Protein AF-A0A970F0L6-F1 (afdb_monomer)

Sequence (159 aa):
DEIRGKNEEEIIDYISQKIIDEYENKVKDIPEEIRNEFEKAIVLRVIDTHWMEHINTMSHLREGIHLRSYAQQNPLRAYTNEGFELFENLLRTIDREVTTYLLNAEIRQNIERKKVVENEITNESNDAIKKRPKKVQKVGRNEPCPCGSGKKYKHCCGR

Radius of gyration: 36.52 Å; Cα contacts (8 Å, |Δi|>4): 62; chains: 1; bounding box: 53×117×50 Å

Nearest PDB structures (foldseek):
  3iqy-assembly1_A-2  TM=8.476E-01  e=3.849E-04  Bacillus subtilis
  2fsi-assembly1_A  TM=8.750E-01  e=2.333E-03  Escherichia coli
  2fsf-assembly1_A  TM=8.750E-01  e=3.461E-03  Escherichia coli
  2fsh-assembly1_B  TM=8.240E-01  e=3.461E-03  Escherichia coli
  1nkt-assembly1_A  TM=8.002E-01  e=1.136E-01  Mycobacterium tuberculosis

Secondary structure (DSSP, 8-state):
-TTTT--HHHHHHHHHHHHHHHHHHHHTTS-HHHHHHHHHHHHHHHHHHHHHHHHHHHHHHHHHHGGGGGGT--HHHHHHHHHHHHHHHHHHHHHHHHHHHHHH-------S-----S-------------PPP------TTSBPTTS-SSBGGGTTT-

Solvent-accessible surface area (backbone atoms only — not comparable to full-atom values): 9854 Å² total; per-residue (Å²): 121,95,68,73,90,58,53,73,68,58,47,52,52,52,53,52,51,54,54,50,54,52,50,52,64,72,45,66,88,49,58,65,69,60,49,53,52,50,52,50,52,50,46,51,54,48,47,56,58,51,50,55,53,48,54,53,52,52,51,53,48,60,69,56,33,64,65,40,44,80,72,76,43,63,40,68,62,52,50,54,52,53,51,48,54,53,47,57,52,47,53,56,49,42,53,52,48,45,53,52,47,64,74,67,56,79,87,73,82,70,82,68,75,74,77,71,74,82,74,83,77,82,72,90,65,98,69,76,88,78,74,76,82,77,86,75,84,77,82,48,64,76,37,77,30,91,86,73,77,83,39,38,16,46,82,57,88,56,105

pLDDT: mean 81.61, std 17.21, range [36.25, 97.88]

Foldseek 3Di:
DVCPPDDPVRNVVV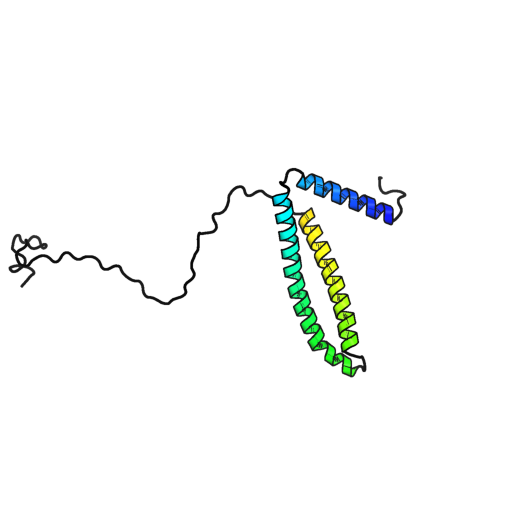VVVVLVVLLCVLCVVPPPVLVVVVLVVQLVVLCVVLVVVLVVVLVVLVVPLVVCVVVVDDSVVVSVVVNVVSVVVSVVSSVVSSSVCSSPDDPDPPVDPPPPPPDPPPPPDDDDDPDDDDPDDDQDQQHQPPVPPRHGCVVPVVD

Mean predicted aligned error: 15.87 Å

Structure (mmCIF, N/CA/C/O backbone):
data_AF-A0A970F0L6-F1
#
_entry.id   AF-A0A970F0L6-F1
#
loop_
_atom_site.group_PDB
_atom_site.id
_atom_site.type_symbol
_atom_site.label_atom_id
_atom_site.label_alt_id
_atom_site.label_comp_id
_atom_site.label_asym_id
_atom_site.label_entity_id
_atom_site.label_seq_id
_atom_site.pdbx_PDB_ins_code
_atom_site.Cartn_x
_atom_site.Cartn_y
_atom_site.Cartn_z
_atom_site.occupancy
_atom_site.B_iso_or_equiv
_atom_site.auth_seq_id
_atom_site.auth_comp_id
_atom_site.auth_asym_id
_atom_site.auth_atom_id
_atom_site.pdbx_PDB_model_num
ATOM 1 N N . ASP A 1 1 ? -18.880 23.589 5.715 1.00 62.06 1 ASP A N 1
ATOM 2 C CA . ASP A 1 1 ? -18.519 24.862 6.373 1.00 62.06 1 ASP A CA 1
ATOM 3 C C . ASP A 1 1 ? -17.197 24.823 7.137 1.00 62.06 1 ASP A C 1
ATOM 5 O O . ASP A 1 1 ? -16.475 25.805 7.075 1.00 62.06 1 ASP A O 1
ATOM 9 N N . GLU A 1 2 ? -16.804 23.695 7.738 1.00 68.12 2 GLU A N 1
ATOM 10 C CA . GLU A 1 2 ? -15.593 23.567 8.587 1.00 68.12 2 GLU A CA 1
ATOM 11 C C . GLU A 1 2 ? -14.224 23.685 7.874 1.00 68.12 2 GLU A C 1
ATOM 13 O O . GLU A 1 2 ? -13.190 23.781 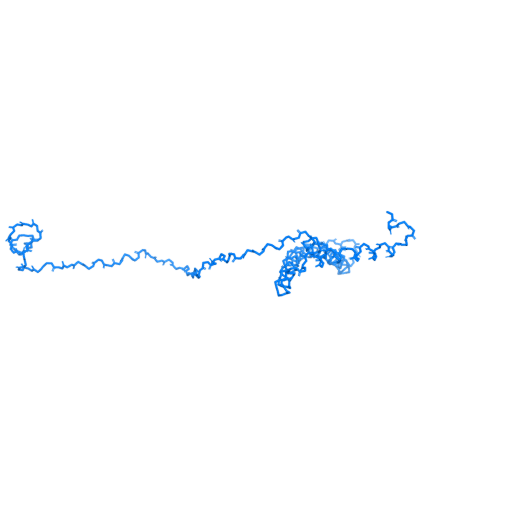8.530 1.00 68.12 2 GLU A O 1
ATOM 18 N N . ILE A 1 3 ? -14.204 23.693 6.538 1.00 73.00 3 ILE A N 1
ATOM 19 C CA . ILE A 1 3 ? -12.980 23.736 5.708 1.00 73.00 3 ILE A CA 1
ATOM 20 C C . ILE A 1 3 ? -12.753 25.145 5.118 1.00 73.00 3 ILE A C 1
ATOM 22 O O . ILE A 1 3 ? -11.704 25.445 4.553 1.00 73.00 3 ILE A O 1
ATOM 26 N N . ARG A 1 4 ? -13.733 26.053 5.235 1.00 71.06 4 ARG A N 1
ATOM 27 C CA . ARG A 1 4 ? -13.626 27.394 4.642 1.00 71.06 4 ARG A CA 1
ATOM 28 C C . ARG A 1 4 ? -12.601 28.238 5.402 1.00 71.06 4 ARG A C 1
ATOM 30 O O . ARG A 1 4 ? -12.779 28.492 6.586 1.00 71.06 4 ARG A O 1
ATOM 37 N N . GLY A 1 5 ? -11.583 28.718 4.687 1.00 78.94 5 GLY A N 1
ATOM 38 C CA . GLY A 1 5 ? -10.560 29.628 5.218 1.00 78.94 5 GLY A CA 1
ATOM 39 C C . GLY A 1 5 ? -9.312 28.950 5.784 1.00 78.94 5 GLY A C 1
ATOM 40 O O . GLY A 1 5 ? -8.466 29.654 6.322 1.00 78.94 5 GLY A O 1
ATOM 41 N N . LYS A 1 6 ? -9.195 27.623 5.658 1.00 84.75 6 LYS A N 1
ATOM 42 C CA . LYS A 1 6 ? -7.999 26.873 6.051 1.00 84.75 6 LYS A CA 1
ATOM 43 C C . LYS A 1 6 ? -6.957 26.840 4.932 1.00 84.75 6 LYS A C 1
ATOM 45 O O . LYS A 1 6 ? -7.317 26.788 3.754 1.00 84.75 6 LYS A O 1
ATOM 50 N N . ASN A 1 7 ? -5.684 26.839 5.312 1.00 88.19 7 ASN A N 1
ATOM 51 C CA . ASN A 1 7 ? -4.561 26.614 4.400 1.00 88.19 7 ASN A CA 1
ATOM 52 C C . ASN A 1 7 ? -4.449 25.130 4.012 1.00 88.19 7 ASN A C 1
ATOM 54 O O . ASN A 1 7 ? -5.033 24.271 4.664 1.00 88.19 7 ASN A O 1
ATOM 58 N N . GLU A 1 8 ? -3.687 24.812 2.962 1.00 87.62 8 GLU A N 1
ATOM 59 C CA . GLU A 1 8 ? -3.560 23.437 2.447 1.00 87.62 8 GLU A CA 1
ATOM 60 C C . GLU A 1 8 ? -3.116 22.432 3.525 1.00 87.62 8 GLU A C 1
ATOM 62 O O . GLU A 1 8 ? -3.763 21.401 3.702 1.00 87.62 8 GLU A O 1
ATOM 67 N N . GLU A 1 9 ? -2.095 22.776 4.314 1.00 88.88 9 GLU A N 1
ATOM 68 C CA . GLU A 1 9 ? -1.617 21.953 5.437 1.00 88.88 9 GLU A CA 1
ATOM 69 C C . GLU A 1 9 ? -2.714 21.736 6.495 1.00 88.88 9 GLU A C 1
ATOM 71 O O . GLU A 1 9 ? -2.976 20.612 6.916 1.00 88.88 9 GLU A O 1
ATOM 76 N N . GLU A 1 10 ? -3.450 22.791 6.849 1.00 89.44 10 GLU A N 1
ATOM 77 C CA . GLU A 1 10 ? -4.527 22.728 7.846 1.00 89.44 10 GLU A CA 1
ATOM 78 C C . GLU A 1 10 ? -5.733 21.901 7.371 1.00 89.44 10 GLU A C 1
ATOM 80 O O . GLU A 1 10 ? -6.489 21.360 8.186 1.00 89.44 10 GLU A O 1
ATOM 85 N N . ILE A 1 11 ? -5.951 21.826 6.053 1.00 90.25 11 ILE A N 1
ATOM 86 C CA . ILE A 1 11 ? -6.975 20.972 5.446 1.00 90.25 11 ILE A CA 1
ATOM 87 C C . ILE A 1 11 ? -6.542 19.506 5.531 1.00 90.25 11 ILE A C 1
ATOM 89 O O . ILE A 1 11 ? -7.357 18.666 5.919 1.00 90.25 11 ILE A O 1
ATOM 93 N N . ILE A 1 12 ? -5.280 19.204 5.201 1.00 90.19 12 ILE A N 1
ATOM 94 C CA . ILE A 1 12 ? -4.719 17.847 5.281 1.00 90.19 12 ILE A CA 1
ATOM 95 C C . ILE A 1 12 ? -4.788 17.330 6.717 1.00 90.19 12 ILE A C 1
ATOM 97 O O . ILE A 1 12 ? -5.288 16.224 6.938 1.00 90.19 12 ILE A O 1
ATOM 101 N N . ASP A 1 13 ? -4.368 18.136 7.691 1.00 90.75 13 ASP A N 1
ATOM 102 C CA . ASP A 1 13 ? -4.394 17.757 9.105 1.00 90.75 13 ASP A CA 1
ATOM 103 C C . ASP A 1 13 ? -5.820 17.503 9.593 1.00 90.75 13 ASP A C 1
ATOM 105 O O . ASP A 1 13 ? -6.095 16.489 10.234 1.00 90.75 13 ASP A O 1
ATOM 109 N N . TYR A 1 14 ? -6.756 18.385 9.236 1.00 91.75 14 TYR A N 1
ATOM 110 C CA . TYR A 1 14 ? -8.156 18.239 9.626 1.00 91.75 14 TYR A CA 1
ATOM 111 C C . TYR A 1 14 ? -8.792 16.963 9.052 1.00 91.75 14 TYR A C 1
ATOM 113 O O . TYR A 1 14 ? -9.494 16.246 9.767 1.00 91.75 14 TYR A O 1
ATOM 121 N N . ILE A 1 15 ? -8.549 16.655 7.772 1.00 91.62 15 ILE A N 1
ATOM 122 C CA . ILE A 1 15 ? -9.062 15.425 7.153 1.00 91.62 15 ILE A CA 1
ATOM 123 C C . ILE A 1 15 ? -8.403 14.197 7.792 1.00 91.62 15 ILE A C 1
ATOM 125 O O . ILE A 1 15 ? -9.100 13.237 8.114 1.00 91.62 15 ILE A O 1
ATOM 129 N N . SER A 1 16 ? -7.087 14.239 8.012 1.00 91.00 16 SER A N 1
ATOM 130 C CA . SER A 1 16 ? -6.335 13.132 8.611 1.00 91.00 16 SER A CA 1
ATOM 131 C C . SER A 1 16 ? -6.834 12.807 10.016 1.00 91.00 16 SER A C 1
ATOM 133 O O . SER A 1 16 ? -7.094 11.644 10.314 1.00 91.00 16 SER A O 1
ATOM 135 N N . GLN A 1 17 ? -7.056 13.826 10.851 1.00 93.62 17 GLN A N 1
ATOM 136 C CA . GLN A 1 17 ? -7.630 13.651 12.187 1.00 93.62 17 GLN A CA 1
ATOM 137 C C . GLN A 1 17 ? -9.009 12.998 12.127 1.00 93.62 17 GLN A C 1
ATOM 139 O O . GLN A 1 17 ? -9.253 12.013 12.813 1.00 93.62 17 GLN A O 1
ATOM 144 N N . LYS A 1 18 ? -9.884 13.472 11.236 1.00 93.12 18 LYS A N 1
ATOM 145 C CA . LYS A 1 18 ? -11.231 12.914 11.097 1.00 93.12 18 LYS A CA 1
ATOM 146 C C . LYS A 1 18 ? -11.226 11.436 10.688 1.00 93.12 18 LYS A C 1
ATOM 148 O O . LYS A 1 18 ? -12.058 10.672 11.167 1.00 93.12 18 LYS A O 1
ATOM 153 N N . ILE A 1 19 ? -10.295 11.038 9.819 1.00 91.94 19 ILE A N 1
ATOM 154 C CA . ILE A 1 19 ? -10.118 9.638 9.402 1.00 91.94 19 ILE A CA 1
ATOM 155 C C . ILE A 1 19 ? -9.616 8.781 10.571 1.00 91.94 19 ILE A C 1
ATOM 157 O O . ILE A 1 19 ? -10.103 7.666 10.761 1.00 91.94 19 ILE A O 1
ATOM 161 N N . ILE A 1 20 ? -8.664 9.291 11.358 1.00 91.75 20 ILE A N 1
ATOM 162 C CA . ILE A 1 20 ? -8.153 8.601 12.551 1.00 91.75 20 ILE A CA 1
ATOM 163 C C . ILE A 1 20 ? -9.284 8.402 13.561 1.00 91.75 20 ILE A C 1
ATOM 165 O O . ILE A 1 20 ? -9.507 7.275 13.998 1.00 91.75 20 ILE A O 1
ATOM 169 N N . ASP A 1 21 ? -10.056 9.450 13.851 1.00 92.88 21 ASP A N 1
ATOM 170 C CA . ASP A 1 21 ? -11.195 9.382 14.767 1.00 92.88 21 ASP A CA 1
ATOM 171 C C . ASP A 1 21 ? -12.236 8.348 14.300 1.00 92.88 21 ASP A C 1
ATOM 173 O O . ASP A 1 21 ? -12.779 7.582 15.098 1.00 92.88 21 ASP A O 1
ATOM 177 N N . GLU A 1 22 ? -12.533 8.296 12.998 1.00 91.00 22 GLU A N 1
ATOM 178 C CA . GLU A 1 22 ? -13.456 7.309 12.426 1.00 91.00 22 GLU A CA 1
ATOM 179 C C . GLU A 1 22 ? -12.932 5.873 12.595 1.00 91.00 22 GLU A C 1
ATOM 181 O O . GLU A 1 22 ? -13.685 4.978 12.995 1.00 91.00 22 GLU A O 1
ATOM 186 N N . TYR A 1 23 ? -11.635 5.655 12.363 1.00 89.81 23 TYR A N 1
ATOM 187 C CA . TYR A 1 23 ? -10.996 4.357 12.565 1.00 89.81 23 TYR A CA 1
ATOM 188 C C . TYR A 1 23 ? -10.981 3.938 14.042 1.00 89.81 23 TYR A C 1
ATOM 190 O O . TYR A 1 23 ? -11.351 2.809 14.366 1.00 89.81 23 TYR A O 1
ATOM 198 N N . GLU A 1 24 ? -10.626 4.840 14.959 1.00 90.50 24 GLU A N 1
ATOM 199 C CA . GLU A 1 24 ? -10.630 4.562 16.398 1.00 90.50 24 GLU A CA 1
ATOM 200 C C . GLU A 1 24 ? -12.028 4.188 16.898 1.00 90.50 24 GLU A C 1
ATOM 202 O O . GLU A 1 24 ? -12.191 3.207 17.628 1.00 90.50 24 GLU A O 1
ATOM 207 N N . ASN A 1 25 ? -13.058 4.908 16.448 1.00 90.25 25 ASN A N 1
ATOM 208 C CA . ASN A 1 25 ? -14.444 4.595 16.786 1.00 90.25 25 ASN A CA 1
ATOM 209 C C . ASN A 1 25 ? -14.870 3.216 16.269 1.00 90.25 25 ASN A C 1
ATOM 211 O O . ASN A 1 25 ? -15.554 2.479 16.979 1.00 90.25 25 ASN A O 1
ATOM 215 N N . LYS A 1 26 ? -14.436 2.841 15.062 1.00 86.25 26 LYS A N 1
ATOM 216 C CA . LYS A 1 26 ? -14.726 1.536 14.454 1.00 86.25 26 LYS A CA 1
ATOM 217 C C . LYS A 1 26 ? -14.099 0.369 15.219 1.00 86.25 26 LYS A C 1
ATOM 219 O O . LYS A 1 26 ? -14.655 -0.727 15.235 1.00 86.25 26 LYS A O 1
ATOM 224 N N . VAL A 1 27 ? -12.942 0.593 15.836 1.00 88.19 27 VAL A N 1
ATOM 225 C CA . VAL A 1 27 ? -12.152 -0.458 16.490 1.00 88.19 27 VAL A CA 1
ATOM 226 C C . VAL A 1 27 ? -12.333 -0.471 18.015 1.00 88.19 27 VAL A C 1
ATOM 228 O O . VAL A 1 27 ? -11.884 -1.398 18.683 1.00 88.19 27 VAL A O 1
AT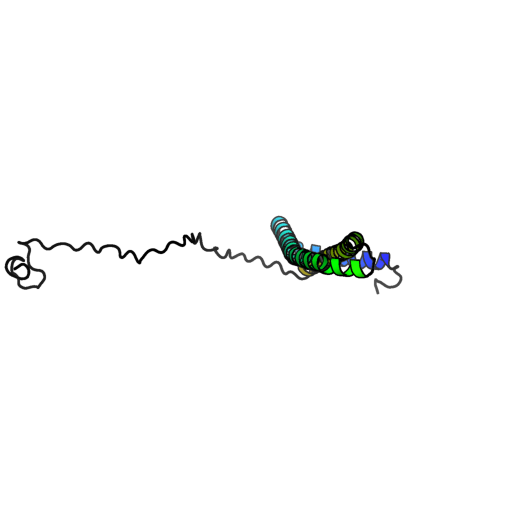OM 231 N N . LYS A 1 28 ?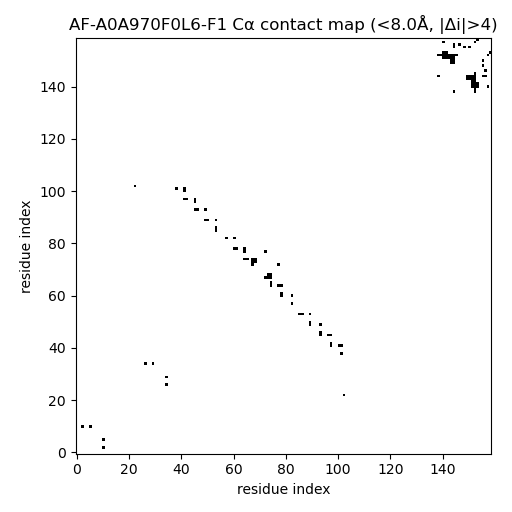 -13.060 0.499 18.578 1.00 89.06 28 LYS A N 1
ATOM 232 C CA . LYS A 1 28 ? -13.286 0.663 20.022 1.00 89.06 28 LYS A CA 1
ATOM 233 C C . LYS A 1 28 ? -13.799 -0.591 20.743 1.00 89.06 28 LYS A C 1
ATOM 235 O O . LYS A 1 28 ? -13.396 -0.844 21.875 1.00 89.06 28 LYS A O 1
ATOM 240 N N . ASP A 1 29 ? -14.660 -1.370 20.092 1.00 87.81 29 ASP A N 1
ATOM 241 C CA . ASP A 1 29 ? -15.267 -2.579 20.668 1.00 87.81 29 ASP A CA 1
ATOM 242 C C . ASP A 1 29 ? -14.457 -3.863 20.388 1.00 87.81 29 ASP A C 1
ATOM 244 O O . ASP A 1 29 ? -14.853 -4.965 20.777 1.00 87.81 29 ASP A O 1
ATOM 248 N N . ILE A 1 30 ? -13.319 -3.747 19.698 1.00 87.81 30 ILE A N 1
ATOM 249 C CA . ILE A 1 30 ? -12.494 -4.876 19.270 1.00 87.81 30 ILE A CA 1
ATOM 250 C C . ILE A 1 30 ? -11.330 -5.048 20.253 1.00 87.81 30 ILE A C 1
ATOM 252 O O . ILE A 1 30 ? -10.588 -4.095 20.493 1.00 87.81 30 ILE A O 1
ATOM 256 N N . PRO A 1 31 ? -11.109 -6.261 20.798 1.00 91.44 31 PRO A N 1
ATOM 257 C CA . PRO A 1 31 ? -9.943 -6.535 21.628 1.00 91.44 31 PRO A CA 1
ATOM 258 C C . PRO A 1 31 ? -8.635 -6.183 20.914 1.00 91.44 31 PRO A C 1
ATOM 260 O O . PRO A 1 31 ? -8.442 -6.535 19.749 1.00 91.44 31 PRO A O 1
ATOM 263 N N . GLU A 1 32 ? -7.714 -5.544 21.633 1.00 89.69 32 GLU A N 1
ATOM 264 C CA . GLU A 1 32 ? -6.440 -5.062 21.088 1.00 89.69 32 GLU A CA 1
ATOM 265 C C . GLU A 1 32 ? -5.607 -6.169 20.423 1.00 89.69 32 GLU A C 1
ATOM 267 O O . GLU A 1 32 ? -5.023 -5.946 19.366 1.00 89.69 32 GLU A O 1
ATOM 272 N N . GLU A 1 33 ? -5.599 -7.380 20.982 1.00 90.56 33 GLU A N 1
ATOM 273 C CA . GLU A 1 33 ? -4.910 -8.529 20.380 1.00 90.56 33 GLU A CA 1
ATOM 274 C C . GLU A 1 33 ? -5.463 -8.857 18.986 1.00 90.56 33 GLU A C 1
ATOM 276 O O . GLU A 1 33 ? -4.698 -8.984 18.031 1.00 90.56 33 GLU A O 1
ATOM 281 N N . ILE A 1 34 ? -6.793 -8.902 18.846 1.00 88.38 34 ILE A N 1
ATOM 282 C CA . ILE A 1 34 ? -7.470 -9.202 17.576 1.00 88.38 34 ILE A CA 1
ATOM 283 C C . ILE A 1 34 ? -7.234 -8.075 16.569 1.00 88.38 34 ILE A C 1
ATOM 285 O O . ILE A 1 34 ? -6.955 -8.353 15.404 1.00 88.38 34 ILE A O 1
ATOM 289 N N . ARG A 1 35 ? -7.312 -6.810 17.009 1.00 88.62 35 ARG A N 1
ATOM 290 C CA . ARG A 1 35 ? -6.975 -5.649 16.171 1.00 88.62 35 ARG A CA 1
ATOM 291 C C . ARG A 1 35 ? -5.556 -5.775 15.625 1.00 88.62 35 ARG A C 1
ATOM 293 O O . ARG A 1 35 ? -5.361 -5.691 14.418 1.00 88.62 35 ARG A O 1
ATOM 300 N N . ASN A 1 36 ? -4.580 -6.002 16.500 1.00 90.56 36 ASN A N 1
ATOM 301 C CA . ASN A 1 36 ? -3.170 -6.032 16.125 1.00 90.56 36 ASN A CA 1
ATOM 302 C C . ASN A 1 36 ? -2.859 -7.207 15.185 1.00 90.56 36 ASN A C 1
ATOM 304 O O . ASN A 1 36 ? -2.076 -7.059 14.247 1.00 90.56 36 ASN A O 1
ATOM 308 N N . GLU A 1 37 ? -3.451 -8.381 15.422 1.00 90.38 37 GLU A N 1
ATOM 309 C CA . GLU A 1 37 ? -3.328 -9.525 14.512 1.00 90.38 37 GLU A CA 1
ATOM 310 C C . GLU A 1 37 ? -3.966 -9.238 13.152 1.00 90.38 37 GLU A C 1
ATOM 312 O O . GLU A 1 37 ? -3.368 -9.543 12.119 1.00 90.38 37 GLU A O 1
ATOM 317 N N . PHE A 1 38 ? -5.142 -8.611 13.144 1.00 89.94 38 PHE A N 1
ATOM 318 C CA . PHE A 1 38 ? -5.834 -8.227 11.922 1.00 89.94 38 PHE A CA 1
ATOM 319 C C . PHE A 1 38 ? -5.026 -7.213 11.100 1.00 89.94 38 PHE A C 1
ATOM 321 O O . PHE A 1 38 ? -4.784 -7.445 9.916 1.00 89.94 38 PHE A O 1
ATOM 328 N N . GLU A 1 39 ? -4.548 -6.132 11.721 1.00 91.88 39 GLU A N 1
ATOM 329 C CA . GLU A 1 39 ? -3.723 -5.110 11.065 1.00 91.88 39 GLU A CA 1
ATOM 330 C C . GLU A 1 39 ? -2.453 -5.722 10.466 1.00 91.88 39 GLU A C 1
ATOM 332 O O . GLU A 1 39 ? -2.165 -5.525 9.284 1.00 91.88 39 GLU A O 1
ATOM 337 N N . LYS A 1 40 ? -1.734 -6.547 11.241 1.00 94.69 40 LYS A N 1
ATOM 338 C CA . LYS A 1 40 ? -0.547 -7.264 10.752 1.00 94.69 40 LYS A CA 1
ATOM 339 C C . LYS A 1 40 ? -0.876 -8.179 9.579 1.00 94.69 40 LYS A C 1
ATOM 341 O O . LYS A 1 40 ? -0.130 -8.195 8.605 1.00 94.69 40 LYS A O 1
ATOM 346 N N . ALA A 1 41 ? -1.974 -8.930 9.653 1.00 92.94 41 ALA A N 1
ATOM 347 C CA . ALA A 1 41 ? -2.374 -9.841 8.587 1.00 92.94 41 ALA A CA 1
ATOM 348 C C . ALA A 1 41 ? -2.678 -9.093 7.280 1.00 92.94 41 ALA A C 1
ATOM 350 O O . ALA A 1 41 ? -2.266 -9.542 6.210 1.00 92.94 41 ALA A O 1
ATOM 351 N N . ILE A 1 42 ? -3.355 -7.943 7.358 1.00 92.81 42 ILE A N 1
ATOM 352 C CA . ILE A 1 42 ? -3.622 -7.094 6.192 1.00 92.81 42 ILE A CA 1
ATOM 353 C C . ILE A 1 42 ? -2.317 -6.545 5.614 1.00 92.81 42 ILE A C 1
ATOM 355 O O . ILE A 1 42 ? -2.087 -6.697 4.415 1.00 92.81 42 ILE A O 1
ATOM 359 N N . VAL A 1 43 ? -1.449 -5.969 6.452 1.00 94.88 43 VAL A N 1
ATOM 360 C CA . VAL A 1 43 ? -0.167 -5.399 6.012 1.00 94.88 43 VAL A CA 1
ATOM 361 C C . VAL A 1 43 ? 0.698 -6.455 5.328 1.00 94.88 43 VAL A C 1
ATOM 363 O O . VAL A 1 43 ? 1.144 -6.238 4.204 1.00 94.88 43 VAL A O 1
ATOM 366 N N . LEU A 1 44 ? 0.879 -7.622 5.952 1.00 95.62 44 LEU A N 1
ATOM 367 C CA . LEU A 1 44 ? 1.673 -8.712 5.381 1.00 95.62 44 LEU A CA 1
ATOM 368 C C . LEU A 1 44 ? 1.106 -9.182 4.040 1.00 95.62 44 LEU A C 1
ATOM 370 O O . LEU A 1 44 ? 1.847 -9.295 3.070 1.00 95.62 44 LEU A O 1
ATOM 374 N N . ARG A 1 45 ? -0.216 -9.370 3.947 1.00 93.88 45 ARG A N 1
ATOM 375 C CA . ARG A 1 45 ? -0.862 -9.797 2.700 1.00 93.88 45 ARG A CA 1
ATOM 376 C C . ARG A 1 45 ? -0.629 -8.807 1.558 1.00 93.88 45 ARG A C 1
ATOM 378 O O . ARG A 1 45 ? -0.384 -9.229 0.427 1.00 93.88 45 ARG A O 1
ATOM 385 N N . VAL A 1 46 ? -0.747 -7.508 1.835 1.00 95.69 46 VAL A N 1
ATOM 386 C CA . VAL A 1 46 ? -0.545 -6.453 0.830 1.00 95.69 46 VAL A CA 1
ATOM 387 C C . VAL A 1 46 ? 0.922 -6.404 0.405 1.00 95.69 46 VAL A C 1
ATOM 389 O O . VAL A 1 46 ? 1.199 -6.427 -0.794 1.00 95.69 46 VAL A O 1
ATOM 392 N N . ILE A 1 47 ? 1.856 -6.413 1.363 1.00 96.62 47 ILE A N 1
ATOM 393 C CA . ILE A 1 47 ? 3.296 -6.421 1.075 1.00 96.62 47 ILE A CA 1
ATOM 394 C C . ILE A 1 47 ? 3.662 -7.626 0.209 1.00 96.62 47 ILE A C 1
ATOM 396 O O . ILE A 1 47 ? 4.274 -7.438 -0.837 1.00 96.62 47 ILE A O 1
ATOM 400 N N . ASP A 1 48 ? 3.252 -8.837 0.590 1.00 96.44 48 ASP A N 1
ATOM 401 C CA . ASP A 1 48 ? 3.591 -10.057 -0.150 1.00 96.44 48 ASP A CA 1
ATOM 402 C C . ASP A 1 48 ? 3.076 -10.010 -1.595 1.00 96.44 48 ASP A C 1
ATOM 404 O O . ASP A 1 48 ? 3.788 -10.385 -2.530 1.00 96.44 48 ASP A O 1
ATOM 408 N N . THR A 1 49 ? 1.853 -9.503 -1.784 1.00 93.25 49 THR A N 1
ATOM 409 C CA . THR A 1 49 ? 1.225 -9.393 -3.107 1.00 93.25 49 THR A CA 1
ATOM 410 C C . THR A 1 49 ? 2.012 -8.450 -4.017 1.00 93.25 49 THR A C 1
ATOM 412 O O . THR A 1 49 ? 2.348 -8.816 -5.144 1.00 93.25 49 THR A O 1
ATOM 415 N N . HIS A 1 50 ? 2.342 -7.248 -3.536 1.00 96.38 50 HIS A N 1
ATOM 416 C CA . HIS A 1 50 ? 3.005 -6.241 -4.370 1.00 96.38 50 HIS A CA 1
ATOM 417 C C . HIS A 1 50 ? 4.514 -6.429 -4.476 1.00 96.38 50 HIS A C 1
ATOM 419 O O . HIS A 1 50 ? 5.106 -6.076 -5.494 1.00 96.38 50 HIS A O 1
ATOM 425 N N . TRP A 1 51 ? 5.154 -7.013 -3.464 1.00 96.94 51 TRP A N 1
ATOM 426 C CA . TRP A 1 51 ? 6.582 -7.307 -3.504 1.00 96.94 51 TRP A CA 1
ATOM 427 C C . TRP A 1 51 ? 6.913 -8.325 -4.595 1.00 96.94 51 TRP A C 1
ATOM 429 O O . TRP A 1 51 ? 7.848 -8.111 -5.366 1.00 96.94 51 TRP A O 1
ATOM 439 N N . MET A 1 52 ? 6.125 -9.399 -4.716 1.00 94.94 52 MET A N 1
ATOM 440 C CA . MET A 1 52 ? 6.307 -10.378 -5.794 1.00 94.94 52 MET A CA 1
ATOM 441 C C . MET A 1 52 ? 6.183 -9.733 -7.176 1.00 94.94 52 MET A C 1
ATOM 443 O O . MET A 1 52 ? 7.024 -9.966 -8.045 1.00 94.94 52 MET A O 1
ATOM 447 N N . GLU A 1 53 ? 5.184 -8.871 -7.364 1.00 94.88 53 GLU A N 1
ATOM 448 C CA . GLU A 1 53 ? 4.998 -8.150 -8.624 1.00 94.88 53 GLU A CA 1
ATOM 449 C C . GLU A 1 53 ? 6.151 -7.178 -8.917 1.00 94.88 53 GLU A C 1
ATOM 451 O O . GLU A 1 53 ? 6.646 -7.097 -10.046 1.00 94.88 53 GLU A O 1
ATOM 456 N N . HIS A 1 54 ? 6.654 -6.490 -7.890 1.00 97.06 54 HIS A N 1
ATOM 457 C CA . HIS A 1 54 ? 7.823 -5.625 -8.013 1.00 97.06 54 HIS A CA 1
ATOM 458 C C . HIS A 1 54 ? 9.072 -6.408 -8.439 1.00 97.06 54 HIS A C 1
ATOM 460 O O . HIS A 1 54 ? 9.780 -5.977 -9.347 1.00 97.06 54 HIS A O 1
ATOM 466 N N . ILE A 1 55 ? 9.330 -7.580 -7.851 1.00 96.94 55 ILE A N 1
ATOM 467 C CA . ILE A 1 55 ? 10.469 -8.430 -8.230 1.00 96.94 55 ILE A CA 1
ATOM 468 C C . ILE A 1 55 ? 10.364 -8.901 -9.686 1.00 96.94 55 ILE A C 1
ATOM 470 O O . ILE A 1 55 ? 11.367 -8.874 -10.411 1.00 96.94 55 ILE A O 1
ATOM 474 N N . ASN A 1 56 ? 9.166 -9.276 -10.144 1.00 96.50 56 ASN A N 1
ATOM 475 C CA . ASN A 1 56 ? 8.929 -9.621 -11.549 1.00 96.50 56 ASN A CA 1
ATOM 476 C C . ASN A 1 56 ? 9.218 -8.424 -12.465 1.00 96.50 56 ASN A C 1
ATOM 478 O O . ASN A 1 56 ? 9.977 -8.537 -13.430 1.00 96.50 56 ASN A O 1
ATOM 482 N N . THR A 1 57 ? 8.692 -7.250 -12.112 1.00 96.50 57 THR A N 1
ATOM 483 C CA . THR A 1 57 ? 8.909 -6.004 -12.860 1.00 96.50 57 THR A CA 1
ATOM 484 C C . THR A 1 57 ? 10.394 -5.642 -12.933 1.00 96.50 57 THR A C 1
ATOM 486 O O . THR A 1 57 ? 10.903 -5.325 -14.007 1.00 96.50 57 THR A O 1
ATOM 489 N N . MET A 1 58 ? 11.125 -5.752 -11.822 1.00 96.75 58 MET A N 1
ATOM 490 C CA . MET A 1 58 ? 12.566 -5.494 -11.768 1.00 96.75 58 MET A CA 1
ATOM 491 C C . MET A 1 58 ? 13.374 -6.491 -12.603 1.00 96.75 58 MET A C 1
ATOM 493 O O . MET A 1 58 ? 14.377 -6.119 -13.216 1.00 96.75 58 MET A O 1
ATOM 497 N N . SER A 1 59 ? 12.926 -7.745 -12.674 1.00 95.88 59 SER A N 1
ATOM 498 C CA . SER A 1 59 ? 13.540 -8.767 -13.524 1.00 95.88 59 SER A CA 1
ATOM 499 C C . SER A 1 59 ? 13.383 -8.417 -15.006 1.00 95.88 59 SER A C 1
ATOM 501 O O . SER A 1 59 ? 14.372 -8.403 -15.740 1.00 95.88 59 SER A O 1
ATOM 503 N N . HIS A 1 60 ? 12.183 -8.008 -15.429 1.00 94.31 60 HIS A N 1
ATOM 504 C CA . HIS A 1 60 ? 11.941 -7.524 -16.791 1.00 94.31 60 HIS A CA 1
ATOM 505 C C . HIS A 1 60 ? 12.714 -6.242 -17.113 1.00 94.31 60 HIS A C 1
ATOM 507 O O . HIS A 1 60 ? 13.297 -6.124 -18.194 1.00 94.31 60 HIS A O 1
ATOM 513 N N . LEU A 1 61 ? 12.779 -5.298 -16.168 1.00 94.31 61 LEU A N 1
ATOM 514 C CA . LEU A 1 61 ? 13.582 -4.087 -16.317 1.00 94.31 61 LEU A CA 1
ATOM 515 C C . LEU A 1 61 ? 15.050 -4.446 -16.565 1.00 94.31 61 LEU A C 1
ATOM 517 O O . LEU A 1 61 ? 15.671 -3.906 -17.479 1.00 94.31 61 LEU A O 1
ATOM 521 N N . ARG A 1 62 ? 15.598 -5.391 -15.794 1.00 93.12 62 ARG A N 1
ATOM 522 C CA . ARG A 1 62 ? 16.979 -5.858 -15.941 1.00 93.12 62 ARG A CA 1
ATOM 523 C C . ARG A 1 62 ? 17.241 -6.498 -17.306 1.00 93.12 62 ARG A C 1
ATOM 525 O O . ARG A 1 62 ? 18.286 -6.237 -17.893 1.00 93.12 62 ARG A O 1
ATOM 532 N N . GLU A 1 63 ? 16.322 -7.311 -17.818 1.00 90.81 63 GLU A N 1
ATOM 533 C CA . GLU A 1 63 ? 16.453 -7.922 -19.148 1.00 90.81 63 GLU A CA 1
ATOM 534 C C . GLU A 1 63 ? 16.431 -6.862 -20.262 1.00 90.81 63 GLU A C 1
ATOM 536 O O . GLU A 1 63 ? 17.257 -6.895 -21.178 1.00 90.81 63 GLU A O 1
ATOM 541 N N . GLY A 1 64 ? 15.539 -5.871 -20.152 1.00 89.75 64 GLY A N 1
ATOM 542 C CA . GLY A 1 64 ? 15.378 -4.802 -21.140 1.00 89.75 64 GLY A CA 1
ATOM 543 C C . GLY A 1 64 ? 16.457 -3.714 -21.097 1.00 89.75 64 GLY A C 1
ATOM 544 O O . GLY A 1 64 ? 16.719 -3.068 -22.116 1.00 89.75 64 GLY A O 1
ATOM 545 N N . ILE A 1 65 ? 17.127 -3.507 -19.955 1.00 87.81 65 ILE A N 1
ATOM 546 C CA . ILE A 1 65 ? 18.048 -2.372 -19.769 1.00 87.81 65 ILE A CA 1
ATOM 547 C C . ILE A 1 65 ? 19.272 -2.438 -20.684 1.00 87.81 65 ILE A C 1
ATOM 549 O O . ILE A 1 65 ? 19.833 -1.408 -21.064 1.00 87.81 65 ILE A O 1
ATOM 553 N N . HIS A 1 66 ? 19.668 -3.645 -21.093 1.00 84.38 66 HIS A N 1
ATOM 554 C CA . HIS A 1 66 ? 20.804 -3.849 -21.985 1.00 84.38 66 HIS A CA 1
ATOM 555 C C . HIS A 1 66 ? 20.598 -3.185 -23.349 1.00 84.38 66 HIS A C 1
ATOM 557 O O . HIS A 1 66 ? 21.568 -2.705 -23.938 1.00 84.38 66 HIS A O 1
ATOM 563 N N . LEU A 1 67 ? 19.352 -3.044 -23.814 1.00 84.75 67 LEU A N 1
ATOM 564 C CA . LEU A 1 67 ? 19.046 -2.349 -25.065 1.00 84.75 67 LEU A CA 1
ATOM 565 C C . LEU A 1 67 ? 19.356 -0.841 -25.000 1.00 84.75 67 LEU A C 1
ATOM 567 O O . LEU A 1 67 ? 19.607 -0.221 -26.030 1.00 84.75 67 LEU A O 1
ATOM 571 N N . ARG A 1 68 ? 19.428 -0.240 -23.804 1.00 80.56 68 ARG A N 1
ATOM 572 C CA . ARG A 1 68 ? 19.782 1.183 -23.642 1.00 80.56 68 ARG A CA 1
ATOM 573 C C . ARG A 1 68 ? 21.262 1.476 -23.840 1.00 80.56 68 ARG A C 1
ATOM 575 O O . ARG A 1 68 ? 21.619 2.615 -24.136 1.00 80.56 68 ARG A O 1
ATOM 582 N N . SER A 1 69 ? 22.114 0.453 -23.755 1.00 74.94 69 SER A N 1
ATOM 583 C CA . SER A 1 69 ? 23.536 0.590 -24.092 1.00 74.94 69 SER A CA 1
ATOM 584 C C . SER A 1 69 ? 23.742 1.020 -25.551 1.00 74.94 69 SER A C 1
ATOM 586 O O . SER A 1 69 ? 24.654 1.795 -25.835 1.00 74.94 69 SER A O 1
ATOM 588 N N . TYR A 1 70 ? 22.837 0.628 -26.459 1.00 77.00 70 TYR A N 1
ATOM 589 C CA . TYR A 1 70 ? 22.857 1.064 -27.860 1.00 77.00 70 TYR A CA 1
ATOM 590 C C . TYR A 1 70 ? 22.605 2.569 -28.026 1.00 77.00 70 TYR A C 1
ATOM 592 O O . TYR A 1 70 ? 23.081 3.164 -28.988 1.00 77.00 70 TYR A O 1
ATOM 600 N N . ALA A 1 71 ? 21.923 3.205 -27.069 1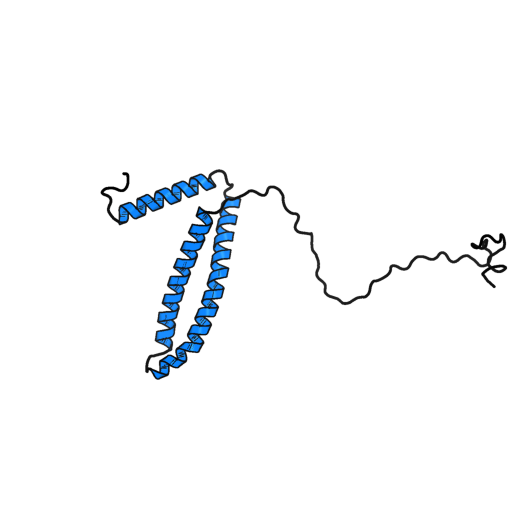.00 82.88 71 ALA A N 1
ATOM 601 C CA . ALA A 1 71 ? 21.702 4.650 -27.035 1.00 82.88 71 ALA A CA 1
ATOM 602 C C . ALA A 1 71 ? 22.834 5.418 -26.321 1.00 82.88 71 ALA A C 1
ATOM 604 O O . ALA A 1 71 ? 22.646 6.573 -25.947 1.00 82.88 71 ALA A O 1
ATOM 605 N N . GLN A 1 72 ? 23.990 4.780 -26.085 1.00 86.50 72 GLN A N 1
ATOM 606 C CA . GLN A 1 72 ? 25.137 5.341 -25.350 1.00 86.50 72 GLN A CA 1
ATOM 607 C C . GLN A 1 72 ? 24.811 5.783 -23.910 1.00 86.50 72 GLN A C 1
ATOM 609 O O . GLN A 1 72 ? 25.581 6.507 -23.280 1.00 86.50 72 GLN A O 1
ATOM 614 N N . GLN A 1 73 ? 23.685 5.329 -23.357 1.00 85.25 73 GLN A N 1
ATOM 615 C CA . GLN A 1 73 ? 23.342 5.547 -21.957 1.00 85.25 73 GLN A CA 1
ATOM 616 C C . GLN A 1 73 ? 23.978 4.461 -21.089 1.00 85.25 73 GLN A C 1
ATOM 618 O O . GLN A 1 73 ? 24.053 3.300 -21.487 1.00 85.25 73 GLN A O 1
ATOM 623 N N . ASN A 1 74 ? 24.416 4.827 -19.880 1.00 89.56 74 ASN A N 1
ATOM 624 C CA . ASN A 1 74 ? 24.959 3.868 -18.920 1.00 89.56 74 ASN A CA 1
ATOM 625 C C . ASN A 1 74 ? 23.816 2.988 -18.361 1.00 89.56 74 ASN A C 1
ATOM 627 O O . ASN A 1 74 ? 22.981 3.509 -17.614 1.00 89.56 74 ASN A O 1
ATOM 631 N N . PRO A 1 75 ? 23.772 1.674 -18.669 1.00 90.69 75 PRO A N 1
ATOM 632 C CA . PRO A 1 75 ? 22.640 0.819 -18.302 1.00 90.69 75 PRO A CA 1
ATOM 633 C C . PRO A 1 75 ? 22.472 0.658 -16.793 1.00 90.69 75 PRO A C 1
ATOM 635 O O . PRO A 1 75 ? 21.350 0.589 -16.305 1.00 90.69 75 PRO A O 1
ATOM 638 N N . LEU A 1 76 ? 23.577 0.646 -16.042 1.00 90.56 76 LEU A N 1
ATOM 639 C CA . LEU A 1 76 ? 23.534 0.521 -14.588 1.00 90.56 76 LEU A CA 1
ATOM 640 C C . LEU A 1 76 ? 22.833 1.729 -13.963 1.00 90.56 76 LEU A C 1
ATOM 642 O O . LEU A 1 76 ? 21.971 1.566 -13.109 1.00 90.56 76 LEU A O 1
ATOM 646 N N . ARG A 1 77 ? 23.166 2.934 -14.436 1.00 90.88 77 ARG A N 1
ATOM 647 C CA . ARG A 1 77 ? 22.559 4.184 -13.959 1.00 90.88 77 ARG A CA 1
ATOM 648 C C . ARG A 1 77 ? 21.067 4.267 -14.293 1.00 90.88 77 ARG A C 1
ATOM 650 O O . ARG A 1 77 ? 20.282 4.739 -13.478 1.00 90.88 77 ARG A O 1
ATOM 657 N N . ALA A 1 78 ? 20.679 3.805 -15.481 1.00 90.75 78 ALA A N 1
ATOM 658 C CA . ALA A 1 78 ? 19.276 3.746 -15.879 1.00 90.75 78 ALA A CA 1
ATOM 659 C C . ALA A 1 78 ? 18.491 2.746 -15.012 1.00 90.75 78 ALA A C 1
ATOM 661 O O . ALA A 1 78 ? 17.448 3.101 -14.472 1.00 90.75 78 ALA A O 1
ATOM 662 N N . TYR A 1 79 ? 19.043 1.547 -14.786 1.00 94.31 79 TYR A N 1
ATOM 663 C CA . TYR A 1 79 ? 18.446 0.540 -13.905 1.00 94.31 79 TYR A CA 1
ATOM 664 C C . TYR A 1 79 ? 18.245 1.056 -12.478 1.00 94.31 79 TYR A C 1
ATOM 666 O O . TYR A 1 79 ? 17.186 0.844 -11.899 1.00 94.31 79 TYR A O 1
ATOM 674 N N . THR A 1 80 ? 19.239 1.743 -11.901 1.00 94.19 80 THR A N 1
ATOM 675 C CA . THR A 1 80 ? 19.122 2.268 -10.533 1.00 94.19 80 THR A CA 1
ATOM 676 C C . THR A 1 80 ? 18.057 3.349 -10.419 1.00 94.19 80 THR A C 1
ATOM 678 O O . THR A 1 80 ? 17.309 3.349 -9.448 1.00 94.19 80 THR A O 1
ATOM 681 N N . ASN A 1 81 ? 17.973 4.252 -11.399 1.00 93.81 81 ASN A N 1
ATOM 682 C CA . ASN A 1 81 ? 17.001 5.343 -11.370 1.00 93.81 81 ASN A CA 1
ATOM 683 C C . ASN A 1 81 ? 15.573 4.812 -11.545 1.00 93.81 81 ASN A C 1
ATOM 685 O O . ASN A 1 81 ? 14.711 5.090 -10.720 1.00 93.81 81 ASN A O 1
ATOM 689 N N . GLU A 1 82 ? 15.339 3.995 -12.573 1.00 94.75 82 GLU A N 1
ATOM 690 C CA . GLU A 1 82 ? 14.015 3.418 -12.835 1.00 94.75 82 GLU A CA 1
ATOM 691 C C . GLU A 1 82 ? 13.602 2.427 -11.750 1.00 94.75 82 GLU A C 1
ATOM 693 O O . GLU A 1 82 ? 12.454 2.423 -11.319 1.00 94.75 82 GLU A O 1
ATOM 698 N N . GLY A 1 83 ? 14.542 1.623 -11.249 1.00 96.38 83 GLY A N 1
ATOM 699 C CA . GLY A 1 83 ? 14.279 0.716 -10.138 1.00 96.38 83 GLY A CA 1
ATOM 700 C C . GLY A 1 83 ? 13.866 1.454 -8.868 1.00 96.38 83 GLY A C 1
ATOM 701 O O . GLY A 1 83 ? 12.958 1.008 -8.169 1.00 96.38 83 GLY A O 1
ATOM 702 N N . PHE A 1 84 ? 14.480 2.608 -8.595 1.00 97.12 84 PHE A N 1
ATOM 703 C CA . PHE A 1 84 ? 14.087 3.456 -7.474 1.00 97.12 84 PHE A CA 1
ATOM 704 C C . PHE A 1 84 ? 12.690 4.061 -7.670 1.00 97.12 84 PHE A C 1
ATOM 706 O O . PHE A 1 84 ? 11.874 4.006 -6.755 1.00 97.12 84 PHE A O 1
ATOM 713 N N . GLU A 1 85 ? 12.368 4.562 -8.866 1.00 97.25 85 GLU A N 1
ATOM 714 C CA . GLU A 1 85 ? 11.019 5.062 -9.173 1.00 97.25 85 GLU A CA 1
ATOM 715 C C . GLU A 1 85 ? 9.945 3.971 -9.018 1.00 97.25 85 GLU A C 1
ATOM 717 O O . GLU A 1 85 ? 8.877 4.217 -8.453 1.00 97.25 85 GLU A O 1
ATOM 722 N N . LEU A 1 86 ? 10.228 2.744 -9.469 1.00 97.56 86 LEU A N 1
ATOM 723 C CA . LEU A 1 86 ? 9.337 1.597 -9.277 1.00 97.56 86 LEU A CA 1
ATOM 724 C C . LEU A 1 86 ? 9.158 1.244 -7.795 1.00 97.56 86 LEU A C 1
ATOM 726 O O . LEU A 1 86 ? 8.055 0.883 -7.388 1.00 97.56 86 LEU A O 1
ATOM 730 N N . PHE A 1 87 ? 10.214 1.355 -6.990 1.00 97.62 87 PHE A N 1
ATOM 731 C CA . PHE A 1 87 ? 10.154 1.107 -5.551 1.00 97.62 87 PHE A CA 1
ATOM 732 C C . PHE A 1 87 ? 9.339 2.177 -4.803 1.00 97.62 87 PHE A C 1
ATOM 734 O O . PHE A 1 87 ? 8.488 1.841 -3.984 1.00 97.62 87 PHE A O 1
ATOM 741 N N . GLU A 1 88 ? 9.513 3.457 -5.130 1.00 97.88 88 GLU A N 1
ATOM 742 C CA . GLU A 1 88 ? 8.689 4.540 -4.570 1.00 97.88 88 GLU A CA 1
ATOM 743 C C . GLU A 1 88 ? 7.199 4.345 -4.896 1.00 97.88 88 GLU A C 1
ATOM 745 O O . GLU A 1 88 ? 6.325 4.516 -4.043 1.00 97.88 88 GLU A O 1
ATOM 750 N N . ASN A 1 89 ? 6.896 3.927 -6.127 1.00 97.56 89 ASN A N 1
ATOM 751 C CA . ASN A 1 89 ? 5.528 3.613 -6.534 1.00 97.56 89 ASN A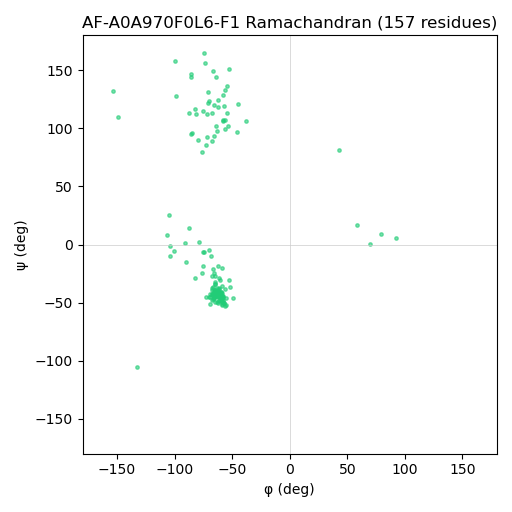 CA 1
ATOM 752 C C . ASN A 1 89 ? 4.969 2.380 -5.807 1.00 97.56 89 ASN A C 1
ATOM 754 O O . ASN A 1 89 ? 3.785 2.370 -5.455 1.00 97.56 89 ASN A O 1
ATOM 758 N N . LEU A 1 90 ? 5.803 1.367 -5.551 1.00 97.50 90 LEU A N 1
ATOM 759 C CA . LEU A 1 90 ? 5.447 0.211 -4.731 1.00 97.50 90 LEU A CA 1
ATOM 760 C C . LEU A 1 90 ? 5.036 0.651 -3.320 1.00 97.50 90 LEU A C 1
ATOM 762 O O . LEU A 1 90 ? 3.947 0.290 -2.880 1.00 97.50 90 LEU A O 1
ATOM 766 N N . LEU A 1 91 ? 5.858 1.459 -2.641 1.00 97.62 91 LEU A N 1
ATOM 767 C CA . LEU A 1 91 ? 5.565 1.937 -1.284 1.00 97.62 91 LEU A CA 1
ATOM 768 C C . LEU A 1 91 ? 4.233 2.694 -1.230 1.00 97.62 91 LEU A C 1
ATOM 770 O O . LEU A 1 91 ? 3.353 2.334 -0.452 1.00 97.62 91 LEU A O 1
ATOM 774 N N . ARG A 1 92 ? 4.021 3.649 -2.145 1.00 97.62 92 ARG A N 1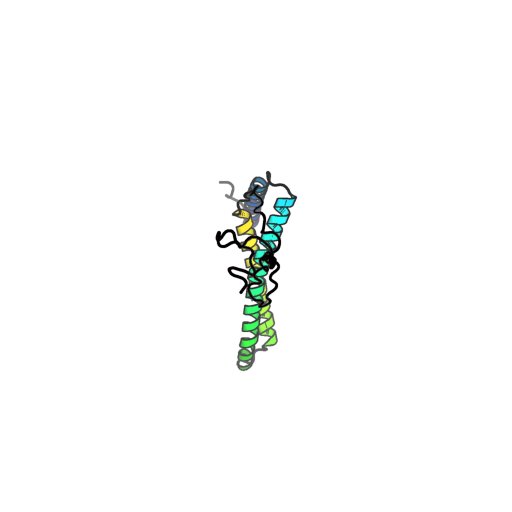
ATOM 775 C CA . ARG A 1 92 ? 2.749 4.393 -2.242 1.00 97.62 92 ARG A CA 1
ATOM 776 C C . ARG A 1 92 ? 1.547 3.484 -2.488 1.00 97.62 92 ARG A C 1
ATOM 778 O O . ARG A 1 92 ? 0.448 3.763 -2.009 1.00 97.62 92 ARG A O 1
ATOM 785 N N . THR A 1 93 ? 1.733 2.419 -3.267 1.00 97.06 93 THR A N 1
ATOM 786 C CA . THR A 1 93 ? 0.669 1.452 -3.555 1.00 97.06 93 THR A CA 1
ATOM 787 C C . THR A 1 93 ? 0.329 0.633 -2.317 1.00 97.06 93 THR A C 1
ATOM 789 O O . THR A 1 93 ? -0.855 0.505 -2.004 1.00 97.06 93 THR A O 1
ATOM 792 N N . ILE A 1 94 ? 1.344 0.148 -1.596 1.00 97.25 94 ILE A N 1
ATOM 793 C CA . ILE A 1 94 ? 1.173 -0.580 -0.335 1.00 97.25 94 ILE A CA 1
ATOM 794 C C . ILE A 1 94 ? 0.442 0.300 0.678 1.00 97.25 94 ILE A C 1
ATOM 796 O O . ILE A 1 94 ? -0.590 -0.125 1.190 1.00 97.25 94 ILE A O 1
ATOM 800 N N . ASP A 1 95 ? 0.908 1.530 0.907 1.00 96.44 95 ASP A N 1
ATOM 801 C CA . ASP A 1 95 ? 0.297 2.452 1.871 1.00 96.44 95 ASP A CA 1
ATOM 802 C C . ASP A 1 95 ? -1.180 2.688 1.549 1.00 96.44 95 ASP A C 1
ATOM 804 O O . ASP A 1 95 ? -2.058 2.483 2.388 1.00 96.44 95 ASP A O 1
ATOM 808 N N . ARG A 1 96 ? -1.478 3.025 0.288 1.00 96.31 96 ARG A N 1
ATOM 809 C CA . ARG A 1 96 ? -2.852 3.257 -0.167 1.00 96.31 96 ARG A CA 1
ATOM 810 C C . ARG A 1 96 ? -3.733 2.030 0.033 1.00 96.31 96 ARG A C 1
ATOM 812 O O . ARG A 1 96 ? -4.878 2.170 0.469 1.00 96.31 96 ARG A O 1
ATOM 819 N N . GLU A 1 97 ? -3.251 0.843 -0.320 1.00 96.12 97 GLU A N 1
ATOM 820 C CA . GLU A 1 97 ? -4.040 -0.379 -0.186 1.00 96.12 97 GLU A CA 1
ATOM 821 C C . GLU A 1 97 ? -4.262 -0.762 1.269 1.00 96.12 97 GLU A C 1
ATOM 823 O O . GLU A 1 97 ? -5.400 -1.048 1.634 1.00 96.12 97 GLU A O 1
ATOM 828 N N . VAL A 1 98 ? -3.226 -0.706 2.109 1.00 95.75 98 VAL A N 1
ATOM 829 C CA . VAL A 1 98 ? -3.350 -0.947 3.550 1.00 95.75 98 VAL A CA 1
ATOM 830 C C . VAL A 1 98 ? -4.395 -0.008 4.148 1.00 95.75 98 VAL A C 1
ATOM 832 O O . VAL A 1 98 ? -5.352 -0.486 4.757 1.00 95.75 98 VAL A O 1
ATOM 835 N N . THR A 1 99 ? -4.290 1.303 3.908 1.00 93.69 99 THR A N 1
ATOM 836 C CA . THR A 1 99 ? -5.271 2.279 4.405 1.00 93.69 99 THR A CA 1
ATOM 837 C C . THR A 1 99 ? -6.677 1.977 3.886 1.00 93.69 99 THR A C 1
ATOM 839 O O . THR A 1 99 ? -7.631 1.954 4.661 1.00 93.69 99 THR A O 1
ATOM 842 N N . THR A 1 100 ? -6.823 1.667 2.595 1.00 92.62 100 THR A N 1
ATOM 843 C CA . THR A 1 100 ? -8.127 1.339 1.994 1.00 92.62 100 THR A CA 1
ATOM 844 C C . THR A 1 100 ? -8.741 0.085 2.617 1.00 92.62 100 THR A C 1
ATOM 846 O O . THR A 1 100 ? -9.942 0.058 2.892 1.00 92.62 100 THR A O 1
ATOM 849 N N . TYR A 1 101 ? -7.942 -0.956 2.861 1.00 92.50 101 TYR A N 1
ATOM 850 C CA . TYR A 1 101 ? -8.413 -2.176 3.509 1.00 92.50 101 TYR A CA 1
ATOM 851 C C . TYR A 1 101 ? -8.814 -1.918 4.960 1.00 92.50 101 TYR A C 1
ATOM 853 O O . TYR A 1 101 ? -9.903 -2.327 5.349 1.00 92.50 101 TYR A O 1
ATOM 861 N N . LEU A 1 102 ? -7.996 -1.214 5.747 1.00 90.56 102 LEU A N 1
ATOM 862 C CA . LEU A 1 102 ? -8.296 -0.929 7.156 1.00 90.56 102 LEU A CA 1
ATOM 863 C C . LEU A 1 102 ? -9.573 -0.086 7.315 1.00 90.56 102 LEU A C 1
ATOM 865 O O . LEU A 1 102 ? -10.448 -0.414 8.126 1.00 90.56 102 LEU A O 1
ATOM 869 N N . LEU A 1 103 ? -9.738 0.945 6.481 1.00 88.69 103 LEU A N 1
ATOM 870 C CA . LEU A 1 103 ? -10.920 1.808 6.514 1.00 88.69 103 LEU A CA 1
ATOM 871 C C . LEU A 1 103 ? -12.194 1.076 6.074 1.00 88.69 103 LEU A C 1
ATOM 873 O O . LEU A 1 103 ? -13.235 1.241 6.708 1.00 88.69 103 LEU A O 1
ATOM 877 N N . ASN A 1 104 ? -12.122 0.184 5.083 1.00 88.06 104 ASN A N 1
ATOM 878 C CA . ASN A 1 104 ? -13.300 -0.537 4.581 1.00 88.06 104 ASN A CA 1
ATOM 879 C C . ASN A 1 104 ? -13.590 -1.870 5.296 1.00 88.06 104 ASN A C 1
ATOM 881 O O . ASN A 1 104 ? -14.678 -2.418 5.149 1.00 88.06 104 ASN A O 1
ATOM 885 N N . ALA A 1 105 ? -12.646 -2.428 6.058 1.00 83.56 105 ALA A N 1
ATOM 886 C CA . ALA A 1 105 ? -12.793 -3.772 6.615 1.00 83.56 105 ALA A CA 1
ATOM 887 C C . ALA A 1 105 ? -13.856 -3.863 7.717 1.00 83.56 105 ALA A C 1
ATOM 889 O O . ALA A 1 105 ? -13.737 -3.213 8.747 1.00 83.56 105 ALA A O 1
ATOM 890 N N . GLU A 1 106 ? -14.846 -4.735 7.574 1.00 77.31 106 GLU A N 1
ATOM 891 C CA . GLU A 1 106 ? -15.698 -5.128 8.699 1.00 77.31 106 GLU A CA 1
ATOM 892 C C . GLU A 1 106 ? -15.062 -6.306 9.445 1.00 77.31 106 GLU A C 1
ATOM 894 O O . GLU A 1 106 ? -14.981 -7.418 8.914 1.00 77.31 106 GLU A O 1
ATOM 899 N N . ILE A 1 107 ? -14.637 -6.092 10.692 1.00 71.56 107 ILE A N 1
ATOM 900 C CA . ILE A 1 107 ? -14.118 -7.172 11.540 1.00 71.56 107 ILE A CA 1
ATOM 901 C C . ILE A 1 107 ? -15.314 -7.940 12.106 1.00 71.56 107 ILE A C 1
ATOM 903 O O . ILE A 1 107 ? -15.862 -7.626 13.160 1.00 71.56 107 ILE A O 1
ATOM 907 N N . ARG A 1 108 ? -15.753 -8.963 11.371 1.00 66.50 108 ARG A N 1
ATOM 908 C CA . ARG A 1 108 ? -16.757 -9.908 11.862 1.00 66.50 108 ARG A CA 1
ATOM 909 C C . ARG A 1 108 ? -16.057 -10.934 12.740 1.00 66.50 108 ARG A C 1
ATOM 911 O O . ARG A 1 108 ? -15.292 -11.759 12.241 1.00 66.50 108 ARG A O 1
ATOM 918 N N . GLN A 1 109 ? -16.336 -10.914 14.042 1.00 60.66 109 GLN A N 1
ATOM 919 C CA . GLN A 1 109 ? -15.972 -12.025 14.915 1.00 60.66 109 GLN A CA 1
ATOM 920 C C . GLN A 1 109 ? -16.780 -13.258 14.490 1.00 60.66 109 GLN A C 1
ATOM 922 O O . GLN A 1 109 ? -17.910 -13.463 14.925 1.00 60.66 109 GLN A O 1
ATOM 927 N N . ASN A 1 110 ? -16.210 -14.098 13.626 1.00 53.91 110 ASN A N 1
ATOM 928 C CA . ASN A 1 110 ? -16.689 -15.468 13.482 1.00 53.91 110 ASN A CA 1
ATOM 929 C C . ASN A 1 110 ? -16.354 -16.203 14.789 1.00 53.91 110 ASN A C 1
ATOM 931 O O . ASN A 1 110 ? -15.281 -16.785 14.932 1.00 53.91 110 ASN A O 1
ATOM 935 N N . ILE A 1 111 ? -17.273 -16.157 15.758 1.00 53.50 111 ILE A N 1
ATOM 936 C CA . ILE A 1 111 ? -17.179 -16.907 17.023 1.00 53.50 111 ILE A CA 1
ATOM 937 C C . ILE A 1 111 ? -17.179 -18.427 16.752 1.00 53.50 111 ILE A C 1
ATOM 939 O O . ILE A 1 111 ? -16.705 -19.222 17.565 1.00 53.50 111 ILE A O 1
ATOM 943 N N . GLU A 1 112 ? -17.620 -18.858 15.570 1.00 44.09 112 GLU A N 1
ATOM 944 C CA . GLU A 1 112 ? -17.532 -20.249 15.150 1.00 44.09 112 GLU A CA 1
ATOM 945 C C . GLU A 1 112 ? -16.161 -20.551 14.539 1.00 44.09 112 GLU A C 1
ATOM 947 O O . GLU A 1 112 ? -15.917 -20.364 13.344 1.00 44.09 112 GLU A O 1
ATOM 952 N N . ARG A 1 113 ? -15.256 -21.084 15.369 1.00 40.97 113 ARG A N 1
ATOM 953 C CA . ARG A 1 113 ? -14.074 -21.802 14.883 1.00 40.97 113 ARG A CA 1
ATOM 954 C C . ARG A 1 113 ? -14.547 -22.898 13.926 1.00 40.97 113 ARG A C 1
ATOM 956 O O . ARG A 1 113 ? -14.968 -23.969 14.368 1.00 40.97 113 ARG A O 1
ATOM 963 N N . LYS A 1 114 ? -14.428 -22.677 12.614 1.00 47.78 114 LYS A N 1
ATOM 964 C CA . LYS A 1 114 ? -14.340 -23.787 11.662 1.00 47.78 114 LYS A CA 1
ATOM 965 C C . LYS A 1 114 ? -13.157 -24.621 12.128 1.00 47.78 114 LYS A C 1
ATOM 967 O O . LYS A 1 114 ? -12.020 -24.170 12.031 1.00 47.78 114 LYS A O 1
ATOM 972 N N . LYS A 1 115 ? -13.430 -25.796 12.702 1.00 39.59 115 LYS A N 1
ATOM 973 C CA . LYS A 1 115 ? -12.405 -26.795 12.997 1.00 39.59 115 LYS A CA 1
ATOM 974 C C . LYS A 1 115 ? -11.711 -27.085 11.673 1.00 39.59 115 LYS A C 1
ATOM 976 O O . LYS A 1 115 ? -12.269 -27.780 10.828 1.00 39.59 115 LYS A O 1
ATOM 981 N N . VAL A 1 116 ? -10.553 -26.463 11.463 1.00 48.88 116 VAL A N 1
ATOM 982 C CA . VAL A 1 116 ? -9.656 -26.825 10.374 1.00 48.88 116 VAL A CA 1
ATOM 983 C C . VAL A 1 116 ? -9.365 -28.294 10.613 1.00 48.88 116 VAL A C 1
ATOM 985 O O . VAL A 1 116 ? -8.962 -28.669 11.714 1.00 48.88 116 VAL A O 1
ATOM 988 N N . VAL A 1 117 ? -9.745 -29.106 9.632 1.00 53.47 117 VAL A N 1
ATOM 989 C CA . VAL A 1 117 ? -9.661 -30.560 9.672 1.00 53.47 117 VAL A CA 1
ATOM 990 C C . VAL A 1 117 ? -8.297 -30.944 10.227 1.00 53.47 117 VAL A C 1
ATOM 992 O O . VAL A 1 117 ? -7.259 -30.526 9.720 1.00 53.47 117 VAL A O 1
ATOM 995 N N . GLU A 1 118 ? -8.341 -31.673 11.333 1.00 48.50 118 GLU A N 1
ATOM 996 C CA . GLU A 1 118 ? -7.189 -32.211 12.027 1.00 48.50 118 GLU A CA 1
ATOM 997 C C . GLU A 1 118 ? -6.404 -33.094 11.048 1.00 48.50 118 GLU A C 1
ATOM 999 O O . GLU A 1 118 ? -6.856 -34.172 10.680 1.00 48.50 118 GLU A O 1
ATOM 1004 N N . ASN A 1 119 ? -5.257 -32.582 10.598 1.00 42.97 119 ASN A N 1
ATOM 1005 C CA . ASN A 1 119 ? -4.162 -33.302 9.951 1.00 42.97 119 ASN A CA 1
ATOM 1006 C C . ASN A 1 119 ? -4.571 -34.356 8.901 1.00 42.97 119 ASN A C 1
ATOM 1008 O O . ASN A 1 119 ? -4.480 -35.560 9.149 1.00 42.97 119 ASN A O 1
ATOM 1012 N N . GLU A 1 120 ? -4.870 -33.926 7.671 1.00 40.12 120 GLU A N 1
ATOM 1013 C CA . GLU A 1 120 ? -4.602 -34.790 6.516 1.00 40.12 120 GLU A CA 1
ATOM 1014 C C . GLU A 1 120 ? -3.086 -34.843 6.297 1.00 40.12 120 GLU A C 1
ATOM 1016 O O . GLU A 1 120 ? -2.478 -33.999 5.646 1.00 40.12 120 GLU A O 1
ATOM 1021 N N . ILE A 1 121 ? -2.460 -35.851 6.902 1.00 43.19 121 ILE A N 1
ATOM 1022 C CA . ILE A 1 121 ? -1.105 -36.281 6.566 1.00 43.19 121 ILE A CA 1
ATOM 1023 C C . ILE A 1 121 ? -1.152 -36.765 5.111 1.00 43.19 121 ILE A C 1
ATOM 1025 O O . ILE A 1 121 ? -1.546 -37.900 4.841 1.00 43.19 121 ILE A O 1
ATOM 1029 N N . THR A 1 122 ? -0.760 -35.918 4.159 1.00 41.19 122 THR A N 1
ATOM 1030 C CA . THR A 1 122 ? -0.542 -36.327 2.767 1.00 41.19 122 THR A CA 1
ATOM 1031 C C . THR A 1 122 ? 0.778 -37.081 2.670 1.00 41.19 122 THR A C 1
ATOM 1033 O O . THR A 1 122 ? 1.800 -36.536 2.261 1.00 41.19 122 THR A O 1
ATOM 1036 N N . ASN A 1 123 ? 0.760 -38.355 3.050 1.00 39.28 123 ASN A N 1
ATOM 1037 C CA . ASN A 1 123 ? 1.731 -39.298 2.519 1.00 39.28 123 ASN A CA 1
ATOM 1038 C C . ASN A 1 123 ? 1.175 -39.826 1.198 1.00 39.28 123 ASN A C 1
ATOM 1040 O O . ASN A 1 123 ? 0.393 -40.777 1.171 1.00 39.28 123 ASN A O 1
ATOM 1044 N N . GLU A 1 124 ? 1.593 -39.205 0.094 1.00 44.62 124 GLU A N 1
ATOM 1045 C CA . GLU A 1 124 ? 1.607 -39.892 -1.190 1.00 44.62 124 GLU A CA 1
ATOM 1046 C C . GLU A 1 124 ? 2.491 -41.132 -1.055 1.00 44.62 124 GLU A C 1
ATOM 1048 O O . GLU A 1 124 ? 3.716 -41.077 -0.954 1.00 44.62 124 GLU A O 1
ATOM 1053 N N . SER A 1 125 ? 1.849 -42.288 -1.021 1.00 37.41 125 SER A N 1
ATOM 1054 C CA . SER A 1 125 ? 2.472 -43.569 -1.302 1.00 37.41 125 SER A CA 1
ATOM 1055 C C . SER A 1 125 ? 1.394 -44.454 -1.900 1.00 37.41 125 SER A C 1
ATOM 1057 O O . SER A 1 125 ? 0.448 -44.845 -1.220 1.00 37.41 125 SER A O 1
ATOM 1059 N N . ASN A 1 126 ? 1.542 -44.719 -3.199 1.00 48.44 126 ASN A N 1
ATOM 1060 C CA . ASN A 1 126 ? 0.895 -45.812 -3.911 1.00 48.44 126 ASN A CA 1
ATOM 1061 C C . ASN A 1 126 ? 0.845 -47.055 -3.018 1.00 48.44 126 ASN A C 1
ATOM 1063 O O . ASN A 1 126 ? 1.871 -47.707 -2.833 1.00 48.44 126 ASN A O 1
ATOM 1067 N N . ASP A 1 127 ? -0.322 -47.414 -2.488 1.00 36.25 127 ASP A N 1
ATOM 1068 C CA . ASP A 1 127 ? -0.510 -48.771 -2.002 1.00 36.25 127 ASP A CA 1
ATOM 1069 C C . ASP A 1 127 ? -1.980 -49.182 -2.048 1.00 36.25 127 ASP A C 1
ATOM 1071 O O . ASP A 1 127 ? -2.899 -48.467 -1.647 1.00 36.25 127 ASP A O 1
ATOM 1075 N N . ALA A 1 128 ? -2.172 -50.368 -2.606 1.00 42.78 128 ALA A N 1
ATOM 1076 C CA . ALA A 1 128 ? -3.444 -50.989 -2.892 1.00 42.78 128 ALA A CA 1
ATOM 1077 C C . ALA A 1 128 ? -4.360 -51.051 -1.662 1.00 42.78 128 ALA A C 1
ATOM 1079 O O . ALA A 1 128 ? -3.919 -51.218 -0.525 1.00 42.78 128 ALA A O 1
ATOM 1080 N N . ILE A 1 129 ? -5.668 -51.019 -1.924 1.00 44.25 129 ILE A N 1
ATOM 1081 C CA . ILE A 1 129 ? -6.753 -51.288 -0.975 1.00 44.25 129 ILE A CA 1
ATOM 1082 C C . ILE A 1 129 ? -6.425 -52.555 -0.159 1.00 44.25 129 ILE A C 1
ATOM 1084 O O . ILE A 1 129 ? -6.692 -53.681 -0.590 1.00 44.25 129 ILE A O 1
ATOM 1088 N N . LYS A 1 130 ? -5.863 -52.392 1.047 1.00 49.00 130 LYS A N 1
ATOM 1089 C CA . LYS A 1 130 ? -5.637 -53.493 1.992 1.00 49.00 130 LYS A CA 1
ATOM 1090 C C . LYS A 1 130 ? -6.986 -53.914 2.570 1.00 49.00 130 LYS A C 1
ATOM 1092 O O . LYS A 1 130 ? -7.417 -53.459 3.629 1.00 49.00 130 LYS A O 1
ATOM 1097 N N . LYS A 1 131 ? -7.672 -54.810 1.850 1.00 56.12 131 LYS A N 1
ATOM 1098 C CA . LYS A 1 131 ? -8.802 -55.589 2.371 1.00 56.12 131 LYS A CA 1
ATOM 1099 C C . LYS A 1 131 ? -8.329 -56.308 3.635 1.00 56.12 131 LYS A C 1
ATOM 1101 O O . LYS A 1 131 ? -7.483 -57.196 3.570 1.00 56.12 131 LYS A O 1
ATOM 1106 N N . ARG A 1 132 ? -8.874 -55.926 4.791 1.00 55.09 132 ARG A N 1
ATOM 1107 C CA . ARG A 1 132 ? -8.630 -56.629 6.059 1.00 55.09 132 ARG A CA 1
ATOM 1108 C C . ARG A 1 132 ? -9.071 -58.094 5.885 1.00 55.09 132 ARG A C 1
ATOM 1110 O O . ARG A 1 132 ? -10.196 -58.314 5.428 1.00 55.09 132 ARG A O 1
ATOM 1117 N N . PRO A 1 133 ? -8.237 -59.100 6.204 1.00 56.12 133 PRO A N 1
ATOM 1118 C CA . PRO A 1 133 ? -8.609 -60.492 5.996 1.00 56.12 133 PRO A CA 1
ATOM 1119 C C . PRO A 1 133 ? -9.784 -60.858 6.909 1.00 56.12 133 PRO A C 1
ATOM 1121 O O . PRO A 1 133 ? -9.699 -60.770 8.135 1.00 56.12 133 PRO A O 1
ATOM 1124 N N . LYS A 1 134 ? -10.902 -61.271 6.302 1.00 63.94 134 LYS A N 1
ATOM 1125 C CA . LYS A 1 134 ? -12.053 -61.834 7.015 1.00 63.94 134 LYS A CA 1
ATOM 1126 C C . LYS A 1 134 ? -11.576 -63.116 7.706 1.00 63.94 134 LYS A C 1
ATOM 1128 O O . LYS A 1 134 ? -11.142 -64.045 7.028 1.00 63.94 134 LYS A O 1
ATOM 1133 N N . LYS A 1 135 ? -11.636 -63.181 9.040 1.00 59.25 135 LYS A N 1
ATOM 1134 C CA . LYS A 1 135 ? -11.395 -64.435 9.772 1.00 59.25 135 LYS A CA 1
ATOM 1135 C C . LYS A 1 135 ? -12.490 -65.431 9.384 1.00 59.25 135 LYS A C 1
ATOM 1137 O O . LYS A 1 135 ? -13.619 -65.324 9.850 1.00 59.25 135 LYS A O 1
ATOM 1142 N N . VAL A 1 136 ? -12.162 -66.373 8.504 1.00 64.19 136 VAL A N 1
ATOM 1143 C CA . VAL A 1 136 ? -13.033 -67.504 8.174 1.00 64.19 136 VAL A CA 1
ATOM 1144 C C . VAL A 1 136 ? -12.827 -68.568 9.249 1.00 64.19 136 VAL A C 1
ATOM 1146 O O . VAL A 1 136 ? -11.724 -69.094 9.395 1.00 64.19 136 VAL A O 1
ATOM 1149 N N . GLN A 1 137 ? -13.870 -68.874 10.020 1.00 69.62 137 GLN A N 1
ATOM 1150 C CA . GLN A 1 137 ? -13.867 -70.028 10.919 1.00 69.62 137 GLN A CA 1
ATOM 1151 C C . GLN A 1 137 ? -13.862 -71.293 10.051 1.00 69.62 137 GLN A C 1
ATOM 1153 O O . GLN A 1 137 ? -14.801 -71.540 9.294 1.00 69.62 137 GLN A O 1
ATOM 1158 N N . LYS A 1 138 ? -12.771 -72.064 10.090 1.00 70.25 138 LYS A N 1
ATOM 1159 C CA . LYS A 1 138 ? -12.686 -73.335 9.365 1.00 70.25 138 LYS A CA 1
ATOM 1160 C C . LYS A 1 138 ? -13.518 -74.370 10.113 1.00 70.25 138 LYS A C 1
ATOM 1162 O O . LYS A 1 138 ? -13.155 -74.732 11.227 1.00 70.25 138 LYS A O 1
ATOM 1167 N N . VAL A 1 139 ? -14.592 -74.846 9.487 1.00 76.50 139 VAL A N 1
ATOM 1168 C CA . VAL A 1 139 ? -15.401 -75.949 10.018 1.00 76.50 139 VAL A CA 1
ATOM 1169 C C . VAL A 1 139 ? -14.529 -77.203 10.110 1.00 76.50 139 VAL A C 1
ATOM 1171 O O . VAL A 1 139 ? -13.903 -77.622 9.132 1.00 76.50 139 VAL A O 1
ATOM 1174 N N . GLY A 1 140 ? -14.455 -77.788 11.301 1.00 77.88 140 GLY A N 1
ATOM 1175 C CA . GLY A 1 140 ? -13.673 -78.980 11.589 1.00 77.88 140 GLY A CA 1
ATOM 1176 C C . GLY A 1 140 ? -14.216 -80.219 10.873 1.00 77.88 140 GLY A C 1
ATOM 1177 O O . GLY A 1 140 ? -15.416 -80.386 10.672 1.00 77.88 140 GLY A O 1
ATOM 1178 N N . ARG A 1 141 ? -13.331 -81.165 10.531 1.00 83.56 141 ARG A N 1
ATOM 1179 C CA . ARG A 1 141 ? -13.662 -82.377 9.751 1.00 83.56 141 ARG A CA 1
ATOM 1180 C C . ARG A 1 141 ? -14.833 -83.198 10.329 1.00 83.56 141 ARG A C 1
ATOM 1182 O O . ARG A 1 141 ? -15.561 -83.845 9.577 1.00 83.56 141 ARG A O 1
ATOM 1189 N N . ASN A 1 142 ? -15.019 -83.180 11.650 1.00 83.56 142 ASN A N 1
ATOM 1190 C CA . ASN A 1 142 ? -16.080 -83.906 12.357 1.00 83.56 142 ASN A CA 1
ATOM 1191 C C . ASN A 1 142 ? -17.250 -83.017 12.828 1.00 83.56 142 ASN A C 1
ATOM 1193 O O . ASN A 1 142 ? -18.182 -83.562 13.417 1.00 83.56 142 ASN A O 1
ATOM 1197 N N . GLU A 1 143 ? -17.211 -81.701 12.594 1.00 86.31 143 GLU A N 1
ATOM 1198 C CA . GLU A 1 143 ? -18.271 -80.763 12.990 1.00 86.31 143 GLU A CA 1
ATOM 1199 C C . GLU A 1 143 ? -19.517 -80.903 12.101 1.00 86.31 143 GLU A C 1
ATOM 1201 O O . GLU A 1 143 ? -19.412 -81.408 10.974 1.00 86.31 143 GLU A O 1
ATOM 1206 N N . PRO A 1 144 ? -20.709 -80.508 12.591 1.00 86.25 144 PRO A N 1
ATOM 1207 C CA . PRO A 1 144 ? -21.919 -80.485 11.777 1.00 86.25 144 PRO A CA 1
ATOM 1208 C C . PRO A 1 144 ? -21.716 -79.616 10.532 1.00 86.25 144 PRO A C 1
ATOM 1210 O O . PRO A 1 144 ? -21.181 -78.511 10.594 1.00 86.25 144 PRO A O 1
ATOM 1213 N N . CYS A 1 145 ? -22.111 -80.144 9.376 1.00 82.69 145 CYS A N 1
ATOM 1214 C CA . CYS A 1 145 ? -21.889 -79.468 8.108 1.00 82.69 145 CYS A CA 1
ATOM 1215 C C . CYS A 1 145 ? -22.806 -78.232 7.976 1.00 82.69 145 CYS A C 1
ATOM 1217 O O . CYS A 1 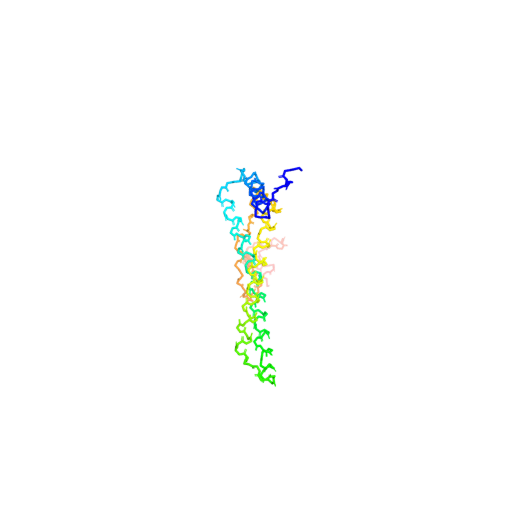145 ? -24.020 -78.366 8.149 1.00 82.69 145 CYS A O 1
ATOM 1219 N N . PRO A 1 146 ? -22.272 -77.052 7.602 1.00 82.75 146 PRO A N 1
ATOM 1220 C CA . PRO A 1 146 ? -23.041 -75.807 7.529 1.00 82.75 146 PRO A CA 1
ATOM 1221 C C . PRO A 1 146 ? -24.066 -75.768 6.382 1.00 82.75 146 PRO A C 1
ATOM 1223 O O . PRO A 1 146 ? -24.839 -74.823 6.299 1.00 82.75 146 PRO A O 1
ATOM 1226 N N . CYS A 1 147 ? -24.114 -76.782 5.508 1.00 81.44 147 CYS A N 1
ATOM 1227 C CA . CYS A 1 147 ? -25.107 -76.878 4.431 1.00 81.44 147 CYS A CA 1
ATOM 1228 C C . CYS A 1 147 ? -26.492 -77.371 4.895 1.00 81.44 147 CYS A C 1
ATOM 1230 O O . CYS A 1 147 ? -27.374 -77.567 4.065 1.00 81.44 147 CYS A O 1
ATOM 1232 N N . GLY A 1 148 ? -26.678 -77.625 6.197 1.00 77.19 148 GLY A N 1
ATOM 1233 C CA . GLY A 1 148 ? -27.967 -78.047 6.762 1.00 77.19 148 GLY A CA 1
ATOM 1234 C C . GLY A 1 148 ? -28.305 -79.529 6.563 1.00 77.19 148 GLY A C 1
ATOM 1235 O O . GLY A 1 148 ? -29.405 -79.956 6.888 1.00 77.19 148 GLY A O 1
ATOM 1236 N N . SER A 1 149 ? -27.364 -80.345 6.077 1.00 79.06 149 SER A N 1
ATOM 1237 C CA . SER A 1 149 ? -27.589 -81.773 5.788 1.00 79.06 149 SER A CA 1
ATOM 1238 C C . SER A 1 149 ? -27.676 -82.687 7.019 1.00 79.06 149 SER A C 1
ATOM 1240 O O . SER A 1 149 ? -27.897 -83.890 6.872 1.00 79.06 149 SER A O 1
ATOM 1242 N N . GLY A 1 150 ? -27.420 -82.162 8.223 1.00 81.62 150 GLY A N 1
ATOM 1243 C CA . GLY A 1 150 ? -27.400 -82.924 9.480 1.00 81.62 150 GLY A CA 1
ATOM 1244 C C . GLY A 1 150 ? -26.231 -83.914 9.635 1.00 81.62 150 GLY A C 1
ATOM 1245 O O . GLY A 1 150 ? -26.132 -84.592 10.655 1.00 81.62 150 GLY A O 1
ATOM 1246 N N . LYS A 1 151 ? -25.322 -84.011 8.652 1.00 85.44 151 LYS A N 1
ATOM 1247 C CA . LYS A 1 151 ? -24.162 -84.926 8.658 1.00 85.44 151 LYS A CA 1
ATOM 1248 C C . LYS A 1 151 ? -22.870 -84.201 9.068 1.00 85.44 151 LYS A C 1
ATOM 1250 O O . LYS A 1 151 ? -22.751 -82.987 8.912 1.00 85.44 151 LYS A O 1
ATOM 1255 N N . LYS A 1 152 ? -21.866 -84.949 9.556 1.00 86.81 152 LYS A N 1
ATOM 1256 C CA . LYS A 1 152 ? -20.512 -84.413 9.837 1.00 86.81 152 LYS A CA 1
ATOM 1257 C C . LYS A 1 152 ? -19.836 -83.932 8.545 1.00 86.81 152 LYS A C 1
ATOM 1259 O O . LYS A 1 152 ? -19.981 -84.593 7.516 1.00 86.81 152 LYS A O 1
ATOM 1264 N N . TYR A 1 153 ? -19.047 -82.854 8.606 1.00 88.62 153 TYR A N 1
ATOM 1265 C CA . TYR A 1 153 ? -18.442 -82.182 7.444 1.00 88.62 153 TYR A CA 1
ATOM 1266 C C . TYR A 1 153 ? -17.720 -83.148 6.485 1.00 88.62 153 TYR A C 1
ATOM 1268 O O . TYR A 1 153 ? -18.007 -83.141 5.289 1.00 88.62 153 TYR A O 1
ATOM 1276 N N . LYS A 1 154 ? -16.900 -84.082 6.995 1.00 86.19 154 LYS A N 1
ATOM 1277 C CA . LYS A 1 154 ? -16.200 -85.119 6.196 1.00 86.19 154 LYS A CA 1
ATOM 1278 C C . LYS A 1 154 ? -17.081 -86.067 5.383 1.00 86.19 154 LYS A C 1
ATOM 1280 O O . LYS A 1 154 ? -16.587 -86.753 4.497 1.00 86.19 154 LYS A O 1
ATOM 1285 N N . HIS A 1 155 ? -18.353 -86.190 5.741 1.00 86.06 155 HIS A N 1
ATOM 1286 C CA . HIS A 1 155 ? -19.306 -87.075 5.073 1.00 86.06 155 HIS A CA 1
ATOM 1287 C C . HIS A 1 155 ? -20.317 -86.291 4.222 1.00 86.06 155 HIS A C 1
ATOM 1289 O O . HIS A 1 155 ? -21.273 -86.883 3.723 1.00 86.06 155 HIS A O 1
ATOM 1295 N N . CYS A 1 156 ? -20.118 -84.978 4.062 1.00 86.69 156 CYS A N 1
ATOM 1296 C CA . CYS A 1 156 ? -20.940 -84.106 3.230 1.00 86.69 156 CYS A CA 1
ATOM 1297 C C . CYS A 1 156 ? -20.056 -83.210 2.343 1.00 86.69 156 CYS A C 1
ATOM 1299 O O . CYS A 1 156 ? -19.480 -83.719 1.389 1.00 86.69 156 CYS A O 1
ATOM 1301 N N . CYS A 1 157 ? -19.914 -81.916 2.650 1.00 81.62 157 CYS A N 1
ATOM 1302 C CA . CYS A 1 157 ? -19.147 -80.961 1.836 1.00 81.62 157 CYS A CA 1
ATOM 1303 C C . CYS A 1 157 ? -17.615 -81.088 1.954 1.00 81.62 157 CYS A C 1
ATOM 1305 O O . CYS A 1 157 ? -16.901 -80.385 1.252 1.00 81.62 157 CYS A O 1
ATOM 1307 N N . GLY A 1 158 ? -17.106 -81.934 2.856 1.00 76.94 158 GLY A N 1
ATOM 1308 C CA . GLY A 1 158 ? -15.675 -82.168 3.080 1.00 76.94 158 GLY A CA 1
ATOM 1309 C C . GLY A 1 158 ? -15.145 -83.490 2.520 1.00 76.94 158 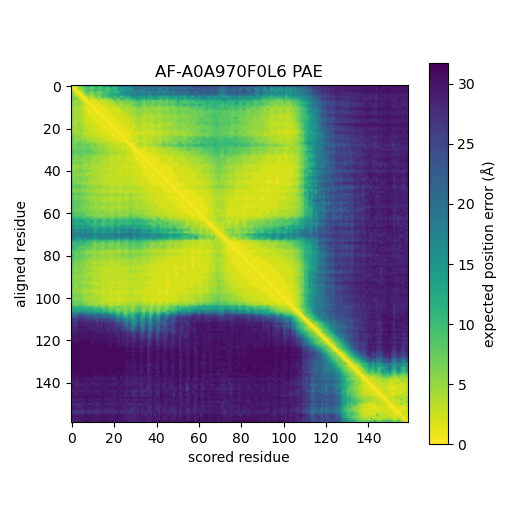GLY A C 1
ATOM 1310 O O . GLY A 1 158 ? -14.200 -84.030 3.102 1.00 76.94 158 GLY A O 1
ATOM 1311 N N . ARG A 1 159 ? -15.798 -84.043 1.488 1.00 67.06 159 ARG A N 1
ATOM 1312 C CA . ARG A 1 159 ? -15.226 -85.102 0.642 1.00 67.06 159 ARG A CA 1
ATOM 1313 C C . ARG A 1 159 ? -14.268 -84.513 -0.380 1.00 67.06 159 ARG A C 1
ATOM 1315 O O . ARG A 1 159 ? -14.555 -83.395 -0.853 1.00 67.06 159 ARG A O 1
#